Protein AF-A0A6B3FFF2-F1 (afdb_monomer_lite)

Radius of gyration: 17.2 Å; chains: 1; bounding box: 38×31×45 Å

Foldseek 3Di:
DDDDDPPPVVVVVVVVQVVVCVVVQKDWDWDDDPPDQATWIWIQHNVVRDIDIDDDHDQDPDDDNVVVVVVVVVVCPVPDQQDKDWDADPPRDIHDIDGD

Sequence (100 aa):
VQRARRGTDAVARRTEMADALCQEGRLTAELRIDGTAGALGVAVDLRTAKIRTSFDVTAPEQGYPLAWAKRLVRDLAEAPADLHIETLTEGGDTGPRGTL

Secondary structure (DSSP, 8-state):
-----TTHHHHHHHHHHHHHHHHHSEEEEEEE-TTSSSEEEEEEETTTTEEEEE---PPPSSS-HHHHHHHHHHHTTT--TT-EEEEE-TTS-EEEEEE-

pLDDT: mean 86.64, std 12.39, range [37.69, 97.69]

Structure (mmCIF, N/CA/C/O backbone):
data_AF-A0A6B3FFF2-F1
#
_entry.id   AF-A0A6B3FFF2-F1
#
loop_
_atom_site.group_PDB
_atom_site.id
_atom_site.type_symbol
_atom_site.label_atom_id
_atom_site.label_alt_id
_atom_site.label_comp_id
_atom_site.label_asym_id
_atom_site.label_entity_id
_atom_site.label_seq_id
_atom_site.pdbx_PDB_ins_code
_atom_site.Cartn_x
_atom_site.Cartn_y
_atom_site.Cartn_z
_atom_site.occupancy
_atom_site.B_iso_or_equiv
_atom_site.auth_seq_id
_atom_site.auth_comp_id
_atom_site.auth_asym_id
_atom_site.auth_atom_id
_atom_site.pdbx_PDB_model_num
ATOM 1 N N . VAL A 1 1 ? 17.855 13.111 15.736 1.00 43.78 1 VAL A N 1
ATOM 2 C CA . VAL A 1 1 ? 17.267 11.747 15.719 1.00 43.78 1 VAL A CA 1
ATOM 3 C C . VAL A 1 1 ? 17.063 11.286 17.157 1.00 43.78 1 VAL A C 1
ATOM 5 O O . VAL A 1 1 ? 18.018 10.856 17.794 1.00 43.78 1 VAL A O 1
ATOM 8 N N . GLN A 1 2 ? 15.861 11.457 17.713 1.00 37.69 2 GLN A N 1
ATOM 9 C CA . GLN A 1 2 ? 15.544 10.983 19.066 1.00 37.69 2 GLN A CA 1
ATOM 10 C C . GLN A 1 2 ? 15.395 9.457 19.044 1.00 37.69 2 GLN A C 1
ATOM 12 O O . GLN A 1 2 ? 14.488 8.921 18.415 1.00 37.69 2 GLN A O 1
ATOM 17 N N . ARG A 1 3 ? 16.308 8.748 19.717 1.00 49.12 3 ARG A N 1
ATOM 18 C CA . ARG A 1 3 ? 16.165 7.314 19.994 1.00 49.12 3 ARG A CA 1
ATOM 19 C C . ARG A 1 3 ? 15.336 7.150 21.266 1.00 49.12 3 ARG A C 1
ATOM 21 O O . ARG A 1 3 ? 15.883 7.147 22.364 1.00 49.12 3 ARG A O 1
ATOM 28 N N . ALA A 1 4 ? 14.023 7.039 21.116 1.00 51.88 4 ALA A N 1
ATOM 29 C CA . ALA A 1 4 ? 13.154 6.614 22.203 1.00 51.88 4 ALA A CA 1
ATOM 30 C C . ALA A 1 4 ? 13.307 5.101 22.467 1.00 51.88 4 ALA A C 1
ATOM 32 O O . ALA A 1 4 ? 13.688 4.318 21.592 1.00 51.88 4 ALA A O 1
ATOM 33 N N . ARG A 1 5 ? 13.054 4.696 23.717 1.00 48.69 5 ARG A N 1
ATOM 34 C CA . ARG A 1 5 ? 13.210 3.326 24.228 1.00 48.69 5 ARG A CA 1
ATOM 35 C C . ARG A 1 5 ? 12.291 2.369 23.453 1.00 48.69 5 ARG A C 1
ATOM 37 O O . ARG A 1 5 ? 11.069 2.469 23.535 1.00 48.69 5 ARG A O 1
ATOM 44 N N . ARG A 1 6 ? 12.893 1.434 22.709 1.00 52.06 6 ARG A N 1
ATOM 45 C CA . ARG A 1 6 ? 12.206 0.402 21.914 1.00 52.06 6 ARG A CA 1
ATOM 46 C C . ARG A 1 6 ? 11.283 -0.416 22.836 1.00 52.06 6 ARG A C 1
ATOM 48 O O . ARG A 1 6 ? 11.776 -1.143 23.691 1.00 52.06 6 ARG A O 1
ATOM 55 N N . GLY A 1 7 ? 9.964 -0.252 22.695 1.00 55.12 7 GLY A N 1
ATOM 56 C CA . GLY A 1 7 ? 8.948 -1.002 23.451 1.00 55.12 7 GLY A CA 1
ATOM 57 C C . GLY A 1 7 ? 7.784 -0.147 23.963 1.00 55.12 7 GLY A C 1
ATOM 58 O O . GLY A 1 7 ? 6.658 -0.321 23.509 1.00 55.12 7 GLY A O 1
ATOM 59 N N . THR A 1 8 ? 8.039 0.803 24.865 1.00 59.44 8 THR A N 1
ATOM 60 C CA . THR A 1 8 ? 7.000 1.683 25.443 1.00 59.44 8 THR A CA 1
ATOM 61 C C . THR A 1 8 ? 6.447 2.681 24.427 1.00 59.44 8 THR A C 1
ATOM 63 O O . THR A 1 8 ? 5.244 2.918 24.377 1.00 59.44 8 THR A O 1
ATOM 66 N N . ASP A 1 9 ? 7.315 3.195 23.560 1.00 76.69 9 ASP A N 1
ATOM 67 C CA . ASP A 1 9 ? 6.961 4.152 22.507 1.00 76.69 9 ASP A CA 1
ATOM 68 C C . ASP A 1 9 ? 6.067 3.521 21.410 1.00 76.69 9 ASP A C 1
ATOM 70 O O . ASP A 1 9 ? 5.206 4.166 20.821 1.00 76.69 9 ASP A O 1
ATOM 74 N N . ALA A 1 10 ? 6.189 2.211 21.166 1.00 81.50 10 ALA A N 1
ATOM 75 C CA . ALA A 1 10 ? 5.385 1.535 20.145 1.00 81.50 10 ALA A CA 1
ATOM 76 C C . ALA A 1 10 ? 3.923 1.319 20.571 1.00 81.50 10 ALA A C 1
ATOM 78 O O . ALA A 1 10 ? 3.026 1.330 19.731 1.00 81.50 10 ALA A O 1
ATOM 79 N N . VAL A 1 11 ? 3.666 1.085 21.863 1.00 87.38 11 VAL A N 1
ATOM 80 C CA . VAL A 1 11 ? 2.293 0.956 22.376 1.00 87.38 11 VAL A CA 1
ATOM 81 C C . VAL A 1 11 ? 1.617 2.321 22.393 1.00 87.38 11 VAL A C 1
ATOM 83 O O . VAL A 1 11 ? 0.544 2.438 21.817 1.00 87.38 11 VAL A O 1
ATOM 86 N N . ALA A 1 12 ? 2.273 3.340 22.960 1.00 88.50 12 ALA A N 1
ATOM 87 C CA . ALA A 1 12 ? 1.735 4.699 23.025 1.00 88.50 12 ALA A CA 1
ATOM 88 C C . ALA A 1 12 ? 1.369 5.233 21.633 1.00 88.50 12 ALA A C 1
ATOM 90 O O . ALA A 1 12 ? 0.221 5.597 21.404 1.00 88.50 12 ALA A O 1
ATOM 91 N N . ARG A 1 13 ? 2.289 5.127 20.665 1.00 86.88 13 ARG A N 1
ATOM 92 C CA . ARG A 1 13 ? 2.035 5.535 19.276 1.00 86.88 13 ARG A CA 1
ATOM 93 C C . ARG A 1 13 ? 0.861 4.794 18.642 1.00 86.88 13 ARG A C 1
ATOM 95 O O . ARG A 1 13 ? 0.070 5.400 17.936 1.00 86.88 13 ARG A O 1
ATOM 102 N N . ARG A 1 14 ? 0.733 3.482 18.874 1.00 89.12 14 ARG A N 1
ATOM 103 C CA . ARG A 1 14 ? -0.405 2.712 18.344 1.00 89.12 14 ARG A CA 1
ATOM 104 C C . ARG A 1 14 ? -1.726 3.151 18.967 1.00 89.12 14 ARG A C 1
ATOM 106 O O . ARG A 1 14 ? -2.706 3.233 18.239 1.00 89.12 14 ARG A O 1
ATOM 113 N N . THR A 1 15 ? -1.749 3.427 20.271 1.00 92.94 15 THR A N 1
ATOM 114 C CA . THR A 1 15 ? -2.936 3.963 20.949 1.00 92.94 15 THR A CA 1
ATOM 115 C C . THR A 1 15 ? -3.311 5.327 20.375 1.00 92.94 15 THR A C 1
ATOM 117 O O . THR A 1 15 ? -4.443 5.500 19.946 1.00 92.94 15 THR A O 1
ATOM 120 N N . GLU A 1 16 ? -2.349 6.243 20.244 1.00 92.25 16 GLU A N 1
ATOM 121 C CA . GLU A 1 16 ? -2.568 7.571 19.650 1.00 92.25 16 GLU A CA 1
ATOM 122 C C . GLU A 1 16 ? -3.091 7.484 18.206 1.00 92.25 16 GLU A C 1
ATOM 124 O O . GLU A 1 16 ? -4.029 8.186 17.840 1.00 92.25 16 GLU A O 1
ATOM 129 N N . MET A 1 17 ? -2.535 6.585 17.386 1.00 92.69 17 MET A N 1
ATOM 130 C CA . MET A 1 17 ? -3.007 6.363 16.013 1.00 92.69 17 MET A CA 1
ATOM 131 C C . MET A 1 17 ? -4.417 5.762 15.966 1.00 92.69 17 MET A C 1
ATOM 133 O O . MET A 1 17 ? -5.185 6.090 15.064 1.00 92.69 17 MET A O 1
ATOM 137 N N . ALA A 1 18 ? -4.761 4.878 16.908 1.00 94.56 18 ALA A N 1
ATOM 138 C CA . ALA A 1 18 ? -6.106 4.321 17.012 1.00 94.56 18 ALA A CA 1
ATOM 139 C C . ALA A 1 18 ? -7.119 5.396 17.426 1.00 94.56 18 ALA A C 1
ATOM 141 O O . ALA A 1 18 ? -8.192 5.478 16.831 1.00 94.56 18 ALA A O 1
ATOM 142 N N . ASP A 1 19 ? -6.759 6.251 18.38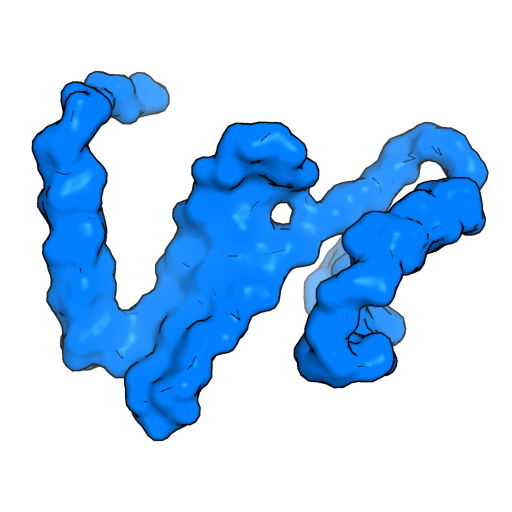5 1.00 95.38 19 ASP A N 1
ATOM 143 C CA . ASP A 1 19 ? -7.588 7.379 18.807 1.00 95.38 19 ASP A CA 1
ATOM 144 C C . ASP A 1 19 ? -7.807 8.362 17.648 1.00 95.38 19 ASP A C 1
ATOM 146 O O . ASP A 1 19 ? -8.950 8.727 17.370 1.00 95.38 19 ASP A O 1
ATOM 150 N N . ALA A 1 20 ? -6.746 8.717 16.914 1.00 93.44 20 ALA A N 1
ATOM 151 C CA . ALA A 1 20 ? -6.837 9.566 15.726 1.00 93.44 20 ALA A CA 1
ATOM 152 C C . ALA A 1 20 ? -7.731 8.942 14.641 1.00 93.44 20 ALA A C 1
ATOM 154 O O . ALA A 1 20 ? -8.635 9.601 14.133 1.00 93.44 20 ALA A O 1
ATOM 155 N N . LEU A 1 21 ? -7.561 7.648 14.344 1.00 96.19 21 LEU A N 1
ATOM 156 C CA . LEU A 1 21 ? -8.399 6.937 13.375 1.00 96.19 21 LEU A CA 1
ATOM 157 C C . LEU A 1 21 ? -9.882 6.938 13.780 1.00 96.19 21 LEU A C 1
ATOM 159 O O . LEU A 1 21 ? -10.749 7.132 12.928 1.00 96.19 21 LEU A O 1
ATOM 163 N N . CYS A 1 22 ? -10.185 6.727 15.063 1.00 96.44 22 CYS A N 1
ATOM 164 C CA . CYS A 1 22 ? -11.554 6.766 15.577 1.00 96.44 22 CYS A CA 1
ATOM 165 C C . CYS A 1 22 ? -12.168 8.171 15.492 1.00 96.44 22 CYS A C 1
ATOM 167 O O . CYS A 1 22 ? -13.356 8.293 15.200 1.00 96.44 22 CYS A O 1
ATOM 169 N N . GLN A 1 23 ? -11.377 9.218 15.738 1.00 96.69 23 GLN A N 1
ATOM 170 C CA . GLN A 1 23 ? -11.840 10.609 15.709 1.00 96.69 23 GLN A CA 1
ATOM 171 C C . GLN A 1 23 ? -12.013 11.140 14.281 1.00 96.69 23 GLN A C 1
ATOM 173 O O . GLN A 1 23 ? -13.029 11.758 13.969 1.00 96.69 23 GLN A O 1
ATOM 178 N N . GLU A 1 24 ? -11.041 10.892 13.404 1.00 96.88 24 GLU A N 1
ATOM 179 C CA . GLU A 1 24 ? -11.011 11.426 12.038 1.00 96.88 24 GLU A CA 1
ATOM 180 C C . GLU A 1 24 ? -11.744 10.522 11.034 1.00 96.88 24 GLU A C 1
ATOM 182 O O . GLU A 1 24 ? -12.094 10.945 9.929 1.00 96.88 24 GLU A O 1
ATOM 187 N N . GLY A 1 25 ? -11.958 9.250 11.384 1.00 97.00 25 GLY A N 1
ATOM 188 C CA . GLY A 1 25 ? -12.491 8.223 10.485 1.00 97.00 25 GLY A CA 1
ATOM 189 C C . GLY A 1 25 ? -11.514 7.801 9.382 1.00 97.00 25 GLY A C 1
ATOM 190 O O . GLY A 1 25 ? -11.851 6.945 8.556 1.00 97.00 25 GLY A O 1
ATOM 191 N N . ARG A 1 26 ? -10.315 8.395 9.355 1.00 96.94 26 ARG A N 1
ATOM 192 C CA . ARG A 1 26 ? -9.227 8.124 8.418 1.00 96.94 26 ARG A CA 1
ATOM 193 C C . ARG A 1 26 ? -7.883 8.172 9.126 1.00 96.94 26 ARG A C 1
ATOM 195 O O . ARG A 1 26 ? -7.746 8.803 10.163 1.00 96.94 26 ARG A O 1
ATOM 202 N N . LEU A 1 27 ? -6.897 7.508 8.540 1.00 96.44 27 LEU A N 1
ATOM 203 C CA . LEU A 1 27 ? -5.518 7.537 9.010 1.00 96.44 27 LEU A CA 1
ATOM 204 C C . LEU A 1 27 ? -4.583 7.329 7.824 1.00 96.44 27 LEU A C 1
ATOM 206 O O . LEU A 1 27 ? -4.789 6.397 7.046 1.00 96.44 27 LEU A O 1
ATOM 210 N N . THR A 1 28 ? -3.538 8.148 7.732 1.00 95.56 28 THR A N 1
ATOM 211 C CA . THR A 1 28 ? -2.411 7.935 6.816 1.00 95.56 28 THR A CA 1
ATOM 212 C C . THR A 1 28 ? -1.143 7.764 7.637 1.00 95.56 28 THR A C 1
ATOM 214 O O . THR A 1 28 ? -0.874 8.554 8.541 1.00 95.56 28 THR A O 1
ATOM 217 N N . ALA A 1 29 ? -0.365 6.729 7.340 1.00 92.81 29 ALA A N 1
ATOM 218 C CA . ALA A 1 29 ? 0.872 6.428 8.043 1.00 92.81 29 ALA A CA 1
ATOM 219 C C . ALA A 1 29 ? 1.901 5.779 7.117 1.00 92.81 29 ALA A C 1
ATOM 221 O O . ALA A 1 29 ? 1.555 5.211 6.083 1.00 92.81 29 ALA A O 1
ATOM 222 N N . GLU A 1 30 ? 3.162 5.809 7.538 1.00 92.56 30 GLU A N 1
ATOM 223 C CA . GLU A 1 30 ? 4.257 5.103 6.878 1.00 92.56 30 GLU A CA 1
ATOM 224 C C . GLU A 1 30 ? 4.869 4.060 7.816 1.00 92.56 30 GLU A C 1
ATOM 226 O O . GLU A 1 30 ? 5.145 4.335 8.989 1.00 92.56 30 GLU A O 1
ATOM 231 N N . LEU A 1 31 ? 5.125 2.862 7.290 1.00 90.12 31 LEU A N 1
ATOM 232 C CA . LEU A 1 31 ? 5.801 1.781 7.998 1.00 90.12 31 LEU A CA 1
ATOM 233 C C . LEU A 1 31 ? 7.110 1.422 7.294 1.00 90.12 31 LEU A C 1
ATOM 235 O O . LEU A 1 31 ? 7.125 0.966 6.155 1.00 90.12 31 LEU A O 1
ATOM 239 N N . ARG A 1 32 ? 8.230 1.564 8.004 1.00 89.44 32 ARG A N 1
ATOM 240 C CA . ARG A 1 32 ? 9.527 1.076 7.523 1.00 89.44 32 ARG A CA 1
ATOM 241 C C . ARG A 1 32 ? 9.656 -0.411 7.837 1.00 89.44 32 ARG A C 1
ATOM 243 O O . ARG A 1 32 ? 9.652 -0.784 9.009 1.00 89.44 32 ARG A O 1
ATOM 250 N N . ILE A 1 33 ? 9.783 -1.232 6.798 1.00 88.31 33 ILE A N 1
ATOM 251 C CA . ILE A 1 33 ? 9.964 -2.682 6.912 1.00 88.31 33 ILE A CA 1
ATOM 252 C C . ILE A 1 33 ? 11.395 -3.020 6.495 1.00 88.31 33 ILE A C 1
ATOM 254 O O . ILE A 1 33 ? 11.832 -2.678 5.393 1.00 88.31 33 ILE A O 1
ATOM 258 N N . ASP A 1 34 ? 12.132 -3.688 7.378 1.00 90.31 34 ASP A N 1
ATOM 259 C CA . ASP A 1 34 ? 13.499 -4.113 7.086 1.00 90.31 34 ASP A CA 1
ATOM 260 C C . ASP A 1 34 ? 13.520 -5.044 5.862 1.00 90.31 34 ASP A C 1
ATOM 262 O O . ASP A 1 34 ? 12.725 -5.975 5.756 1.00 90.31 34 ASP A O 1
ATOM 266 N N . GLY A 1 35 ? 14.431 -4.777 4.924 1.00 86.06 35 GLY A N 1
ATOM 267 C CA . GLY A 1 35 ? 14.561 -5.551 3.684 1.00 86.06 35 GLY A CA 1
ATOM 268 C C . GLY A 1 35 ? 13.616 -5.142 2.549 1.00 86.06 35 GLY A C 1
ATOM 269 O O . GLY A 1 35 ? 13.646 -5.775 1.497 1.00 86.06 35 GLY A O 1
ATOM 270 N N . THR A 1 36 ? 12.815 -4.086 2.716 1.00 85.19 36 THR A N 1
ATOM 271 C CA . THR A 1 36 ? 11.975 -3.532 1.637 1.00 85.19 36 THR A CA 1
ATOM 272 C C . THR A 1 36 ? 12.615 -2.312 0.972 1.00 85.19 36 THR A C 1
ATOM 274 O O . THR A 1 36 ? 13.484 -1.656 1.548 1.00 85.19 36 THR A O 1
ATOM 277 N N . ALA A 1 37 ? 12.202 -2.018 -0.265 1.00 78.56 37 ALA A N 1
ATOM 278 C CA . ALA A 1 37 ? 12.781 -0.951 -1.087 1.00 78.56 37 ALA A CA 1
ATOM 279 C C . ALA A 1 37 ? 12.407 0.475 -0.632 1.00 78.56 37 ALA A C 1
ATOM 281 O O . ALA A 1 37 ? 13.027 1.435 -1.081 1.00 78.56 37 ALA A O 1
ATOM 282 N N . GLY A 1 38 ? 11.428 0.623 0.262 1.00 84.81 38 GLY A N 1
ATOM 283 C CA . GLY A 1 38 ? 10.905 1.917 0.690 1.00 84.81 38 GLY A CA 1
ATOM 284 C C . GLY A 1 38 ? 10.010 1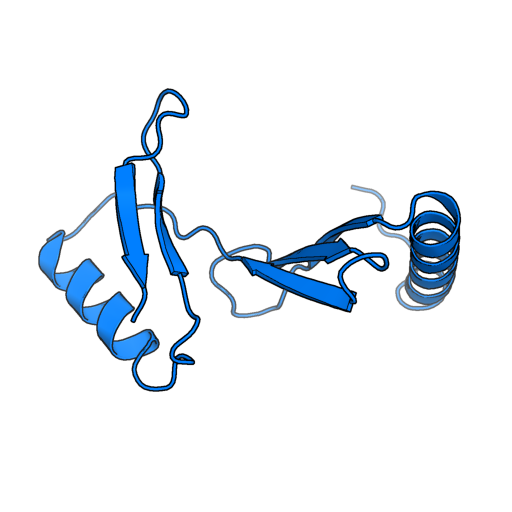.801 1.920 1.00 84.81 38 GLY A C 1
ATOM 285 O O . GLY A 1 38 ? 9.847 0.722 2.489 1.00 84.81 38 GLY A O 1
ATOM 286 N N . ALA A 1 39 ? 9.443 2.923 2.357 1.00 91.12 39 ALA A N 1
ATOM 287 C CA . ALA A 1 39 ? 8.408 2.895 3.383 1.00 91.12 39 ALA A CA 1
ATOM 288 C C . ALA A 1 39 ? 7.085 2.411 2.773 1.00 91.12 39 ALA A C 1
ATOM 290 O O . ALA A 1 39 ? 6.728 2.801 1.664 1.00 91.12 39 ALA A O 1
ATOM 291 N N . LEU A 1 40 ? 6.362 1.570 3.509 1.00 93.38 40 LEU A N 1
ATOM 292 C CA . LEU A 1 40 ? 5.007 1.175 3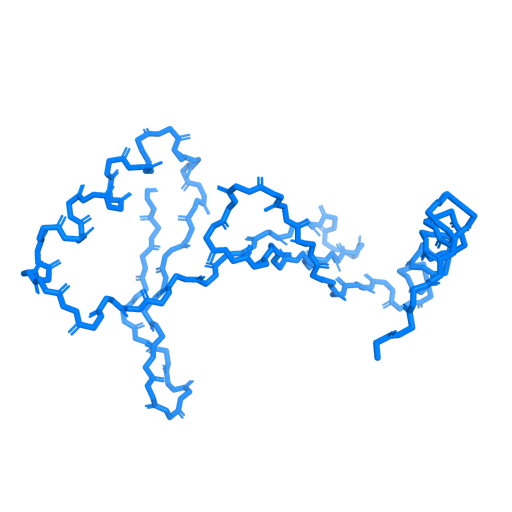.161 1.00 93.38 40 LEU A CA 1
ATOM 293 C C . LEU A 1 40 ? 4.048 2.290 3.571 1.00 93.38 40 LEU A C 1
ATOM 295 O O . LEU A 1 40 ? 3.866 2.528 4.767 1.00 93.38 40 LEU A O 1
ATOM 299 N N . GLY A 1 41 ? 3.412 2.932 2.599 1.00 95.12 41 GLY A N 1
ATOM 300 C CA . GLY A 1 41 ? 2.277 3.809 2.844 1.00 95.12 41 GLY A CA 1
ATOM 301 C C . GLY A 1 41 ? 1.053 2.987 3.242 1.00 95.12 41 GLY A C 1
ATOM 302 O O . GLY A 1 41 ? 0.749 1.968 2.621 1.00 95.12 41 GLY A O 1
ATOM 303 N N . VAL A 1 42 ? 0.347 3.421 4.283 1.00 95.56 42 VAL A N 1
ATOM 304 C CA . VAL A 1 42 ? -0.907 2.821 4.746 1.00 95.56 42 VAL A CA 1
ATOM 305 C C . VAL A 1 42 ? -1.949 3.921 4.872 1.00 95.56 42 VAL A C 1
ATOM 307 O O . VAL A 1 42 ? -1.775 4.853 5.655 1.00 95.56 42 VAL A O 1
ATOM 310 N N . ALA A 1 43 ? -3.043 3.790 4.128 1.00 96.69 43 ALA A N 1
ATOM 311 C CA . ALA A 1 43 ? -4.208 4.658 4.224 1.00 96.69 43 ALA A CA 1
ATOM 312 C C . ALA A 1 43 ? -5.431 3.839 4.652 1.00 96.69 43 ALA A C 1
ATOM 314 O O . ALA A 1 43 ? -5.787 2.852 4.007 1.00 96.69 43 ALA A O 1
ATOM 315 N N . VAL A 1 44 ? -6.080 4.251 5.736 1.00 97.69 44 VAL A N 1
ATOM 316 C CA . VAL A 1 44 ? -7.270 3.601 6.299 1.00 97.69 44 VAL A CA 1
ATOM 317 C C . VAL A 1 44 ? -8.447 4.564 6.217 1.00 97.69 44 VAL A C 1
ATOM 319 O O . VAL A 1 44 ? -8.302 5.745 6.523 1.00 97.69 44 VAL A O 1
ATOM 322 N N . ASP A 1 45 ? -9.616 4.060 5.827 1.00 97.00 45 ASP A N 1
ATOM 323 C CA . ASP A 1 45 ? -10.878 4.803 5.827 1.00 97.00 45 ASP A CA 1
ATOM 324 C C . ASP A 1 45 ? -11.986 3.911 6.416 1.00 97.00 45 ASP A C 1
ATOM 326 O O . ASP A 1 45 ? -12.396 2.913 5.812 1.00 97.00 45 ASP A O 1
ATOM 330 N N . LEU A 1 46 ? -12.470 4.274 7.611 1.00 96.56 46 LEU A N 1
ATOM 331 C CA . LEU A 1 46 ? -13.491 3.513 8.342 1.00 96.56 46 LEU A CA 1
ATOM 332 C C . LEU A 1 46 ? -14.860 3.573 7.662 1.00 96.56 46 LEU A C 1
ATOM 334 O O . LEU A 1 46 ? -15.613 2.604 7.715 1.00 96.56 46 LEU A O 1
ATOM 338 N N . ARG A 1 47 ? -15.179 4.684 6.987 1.00 95.44 47 ARG A N 1
ATOM 339 C CA . ARG A 1 47 ? -16.461 4.869 6.290 1.00 95.44 47 ARG A CA 1
ATOM 340 C C . ARG A 1 47 ? -16.612 3.885 5.133 1.00 95.44 47 ARG A C 1
ATOM 342 O O . ARG A 1 47 ? -17.713 3.426 4.854 1.00 95.44 47 ARG A O 1
ATOM 349 N N . THR A 1 48 ? -15.513 3.583 4.452 1.00 96.50 48 THR A N 1
ATOM 350 C CA . THR A 1 48 ? -15.474 2.607 3.352 1.00 96.50 48 THR A CA 1
ATOM 351 C C . THR A 1 48 ? -15.060 1.208 3.804 1.00 96.50 48 THR A C 1
ATOM 353 O O . THR A 1 48 ? -15.135 0.274 3.005 1.00 96.50 48 THR A O 1
ATOM 356 N N . ALA A 1 49 ? -14.629 1.056 5.062 1.00 95.69 49 ALA A N 1
ATOM 357 C CA . ALA A 1 49 ? -13.996 -0.150 5.588 1.00 95.69 49 ALA A CA 1
ATOM 358 C C . ALA A 1 49 ? -12.849 -0.647 4.683 1.00 95.69 49 ALA A C 1
ATOM 360 O O . ALA A 1 49 ? -12.706 -1.846 4.430 1.00 95.69 49 ALA A O 1
ATOM 361 N N . LYS A 1 50 ? -12.049 0.288 4.148 1.00 95.19 50 LYS A N 1
ATOM 362 C CA . LYS A 1 50 ? -10.921 -0.016 3.260 1.00 95.19 50 LYS A CA 1
ATOM 363 C C . LYS A 1 50 ? -9.596 0.362 3.897 1.00 95.19 50 LYS A C 1
ATOM 365 O O . LYS A 1 50 ? -9.461 1.391 4.557 1.00 95.19 50 LYS A O 1
ATOM 370 N N . ILE A 1 51 ? -8.611 -0.481 3.618 1.00 95.25 51 ILE A N 1
ATOM 371 C CA . ILE A 1 51 ? -7.200 -0.230 3.869 1.00 95.25 51 ILE A CA 1
ATOM 372 C C . ILE A 1 51 ? -6.515 -0.293 2.508 1.00 95.25 51 ILE A C 1
ATOM 374 O O . ILE A 1 51 ? -6.727 -1.242 1.753 1.00 95.25 51 ILE A O 1
ATOM 378 N N . ARG A 1 52 ? -5.724 0.726 2.188 1.00 95.19 52 ARG A N 1
ATOM 379 C CA . ARG A 1 52 ? -4.862 0.765 1.011 1.00 95.19 52 ARG A CA 1
ATOM 380 C C . ARG A 1 52 ? -3.416 0.765 1.472 1.00 95.19 52 ARG A C 1
ATOM 382 O O . ARG A 1 52 ? -3.047 1.539 2.352 1.00 95.19 52 ARG A O 1
ATOM 389 N N . THR A 1 53 ? -2.620 -0.081 0.841 1.00 94.56 53 THR A N 1
ATOM 390 C CA . THR A 1 53 ? -1.170 -0.114 0.984 1.00 94.56 53 THR A CA 1
ATOM 391 C C . THR A 1 53 ? -0.521 0.361 -0.309 1.00 94.56 53 THR A C 1
ATOM 393 O O . THR A 1 53 ? -1.042 0.111 -1.397 1.00 94.56 53 THR A O 1
ATOM 396 N N . SER A 1 54 ? 0.598 1.070 -0.202 1.00 93.81 54 SER A N 1
ATOM 397 C CA . SER A 1 54 ? 1.366 1.539 -1.355 1.00 93.81 54 SER A CA 1
ATOM 398 C C . SER A 1 54 ? 2.865 1.519 -1.072 1.00 93.81 54 SER A C 1
ATOM 400 O O . SER A 1 54 ? 3.299 1.652 0.072 1.00 93.81 54 SER A O 1
ATOM 402 N N . PHE A 1 55 ? 3.650 1.349 -2.131 1.00 91.44 55 PHE A N 1
ATOM 403 C CA . PHE A 1 55 ? 5.099 1.498 -2.116 1.00 91.44 55 PHE A CA 1
ATOM 404 C C . PHE A 1 55 ? 5.519 2.316 -3.326 1.00 91.44 55 PHE A C 1
ATOM 406 O O . PHE A 1 55 ? 5.102 2.011 -4.443 1.00 91.44 55 PHE A O 1
ATOM 413 N N . ASP A 1 56 ? 6.419 3.263 -3.095 1.00 89.88 56 ASP A N 1
ATOM 414 C CA . ASP A 1 56 ? 7.076 3.991 -4.168 1.00 89.88 56 ASP A CA 1
ATOM 415 C C . ASP A 1 56 ? 8.421 3.330 -4.461 1.00 89.88 56 ASP A C 1
ATOM 417 O O . ASP A 1 56 ? 9.216 3.051 -3.556 1.00 89.88 56 ASP A O 1
ATOM 421 N N . VAL A 1 57 ? 8.675 3.061 -5.740 1.00 87.19 57 VAL A N 1
ATOM 422 C CA . VAL A 1 57 ? 9.935 2.482 -6.211 1.00 87.19 57 VAL A CA 1
ATOM 423 C C . VAL A 1 57 ? 10.648 3.522 -7.054 1.00 87.19 57 VAL A C 1
ATOM 425 O O . VAL A 1 57 ? 10.171 3.904 -8.122 1.00 87.19 57 VAL A O 1
ATOM 428 N N . THR A 1 58 ? 11.807 3.974 -6.582 1.00 86.50 58 THR A N 1
ATOM 429 C CA . THR A 1 58 ? 12.617 4.948 -7.313 1.00 86.50 58 THR A CA 1
ATOM 430 C C . THR A 1 58 ? 13.096 4.360 -8.634 1.00 86.50 58 THR A C 1
ATOM 432 O O . THR A 1 58 ? 13.569 3.220 -8.691 1.00 86.50 58 THR A O 1
ATOM 435 N N . ALA A 1 59 ? 13.010 5.160 -9.697 1.00 84.50 59 ALA A N 1
ATOM 436 C CA . ALA A 1 59 ? 13.603 4.799 -10.971 1.00 84.50 59 ALA A CA 1
ATOM 437 C C . ALA A 1 59 ? 15.123 4.590 -10.807 1.00 84.50 59 ALA A C 1
ATOM 439 O O . ALA A 1 59 ? 15.790 5.360 -10.114 1.00 84.50 59 ALA A O 1
ATOM 440 N N . PRO A 1 60 ? 15.691 3.549 -11.426 1.00 85.31 60 PRO A N 1
ATOM 441 C CA . PRO A 1 60 ? 17.115 3.273 -11.326 1.00 85.31 60 PRO A CA 1
ATOM 442 C C . PRO A 1 60 ? 17.932 4.351 -12.048 1.00 85.31 60 PRO A C 1
ATOM 444 O O . PRO A 1 60 ? 17.669 4.663 -13.207 1.00 85.31 60 PRO A O 1
ATOM 447 N N . GLU A 1 61 ? 18.981 4.860 -11.402 1.00 86.81 61 GLU A N 1
ATOM 448 C CA . GLU A 1 61 ? 19.910 5.823 -12.021 1.00 86.81 61 GLU A CA 1
ATOM 449 C C . GLU A 1 61 ? 20.799 5.179 -13.102 1.00 86.81 61 GLU A C 1
ATOM 451 O O . GLU A 1 61 ? 21.374 5.867 -13.943 1.00 86.81 61 GLU A O 1
ATOM 456 N N . GLN A 1 62 ? 20.945 3.848 -13.069 1.00 88.12 62 GLN A N 1
ATOM 457 C CA . GLN A 1 62 ? 21.849 3.090 -13.933 1.00 88.12 62 GLN A CA 1
ATOM 458 C C . GLN A 1 62 ? 21.224 1.778 -14.426 1.00 88.12 62 GLN A C 1
ATOM 460 O O . GLN A 1 62 ? 20.386 1.155 -13.766 1.00 88.12 62 GLN A O 1
ATOM 465 N N . GLY A 1 63 ? 21.721 1.306 -15.571 1.00 87.94 63 GLY A N 1
ATOM 466 C CA . GLY A 1 63 ? 21.287 0.066 -16.213 1.00 87.94 63 GLY A CA 1
ATOM 467 C C . GLY A 1 63 ? 20.215 0.279 -17.282 1.00 87.94 63 GLY A C 1
ATOM 468 O O . GLY A 1 63 ? 19.728 1.383 -17.505 1.00 87.94 63 GLY A O 1
ATOM 469 N N . TYR A 1 64 ? 19.871 -0.797 -17.991 1.00 91.69 64 TYR A N 1
ATOM 470 C CA . TYR A 1 64 ? 18.899 -0.729 -19.080 1.00 91.69 64 TYR A CA 1
ATOM 471 C C . TYR A 1 64 ? 17.460 -0.712 -18.525 1.00 91.69 64 TYR A C 1
ATOM 473 O O . TYR A 1 64 ? 17.093 -1.662 -17.824 1.00 91.69 64 TYR A O 1
ATOM 481 N N . PRO A 1 65 ? 16.615 0.289 -18.850 1.00 88.50 65 PRO A N 1
ATOM 482 C CA . PRO A 1 65 ? 15.277 0.435 -18.261 1.00 88.50 65 PRO A CA 1
ATOM 483 C C . PRO A 1 65 ? 14.394 -0.815 -18.368 1.00 88.50 65 PRO A C 1
ATOM 485 O O . PRO A 1 65 ? 13.745 -1.216 -17.402 1.00 88.50 65 PRO A O 1
ATOM 488 N N . LEU A 1 66 ? 14.426 -1.508 -19.512 1.00 90.38 66 LEU A N 1
ATOM 489 C CA . LEU A 1 66 ? 13.633 -2.725 -19.715 1.00 90.38 66 LEU A CA 1
ATOM 490 C C . LEU A 1 66 ? 14.044 -3.865 -18.772 1.00 90.38 66 LEU A C 1
ATOM 492 O O . LEU A 1 66 ? 13.206 -4.681 -18.396 1.00 90.38 66 LEU A O 1
ATOM 496 N N . ALA A 1 67 ? 15.324 -3.955 -18.398 1.00 92.12 67 ALA A N 1
ATOM 497 C CA . ALA A 1 67 ? 15.789 -4.993 -17.480 1.00 92.12 67 ALA A CA 1
ATOM 498 C C . ALA A 1 67 ? 15.194 -4.793 -16.077 1.00 92.12 67 ALA A C 1
ATOM 500 O O . ALA A 1 67 ? 14.779 -5.762 -15.439 1.00 92.12 67 ALA A O 1
ATOM 501 N N . TRP A 1 68 ? 15.083 -3.538 -15.638 1.00 90.31 68 TRP A N 1
ATOM 502 C CA . TRP A 1 68 ? 14.430 -3.175 -14.383 1.00 90.31 68 TRP A CA 1
ATOM 503 C C . TRP A 1 68 ? 12.924 -3.417 -14.413 1.00 90.31 68 TRP A C 1
ATOM 505 O O . TRP A 1 68 ? 12.405 -4.052 -13.498 1.00 90.31 68 TRP A O 1
ATOM 515 N N . ALA A 1 69 ? 12.244 -3.026 -15.494 1.00 88.81 69 ALA A N 1
ATOM 516 C CA . ALA A 1 69 ? 10.822 -3.321 -15.666 1.00 88.81 69 ALA A CA 1
ATOM 517 C C . ALA A 1 69 ? 10.544 -4.835 -15.603 1.00 88.81 69 ALA A C 1
ATOM 519 O O . ALA A 1 69 ? 9.661 -5.278 -14.875 1.00 88.81 69 ALA A O 1
ATOM 520 N N . LYS A 1 70 ? 11.358 -5.657 -16.285 1.00 92.31 70 LYS A N 1
ATOM 521 C CA . LYS A 1 70 ? 11.249 -7.127 -16.231 1.00 92.31 70 LYS A CA 1
ATOM 522 C C . LYS A 1 70 ? 11.460 -7.694 -14.829 1.00 92.31 70 LYS A C 1
ATOM 524 O O . LYS A 1 70 ? 10.851 -8.705 -14.485 1.00 92.31 70 LYS A O 1
ATOM 529 N N . ARG A 1 71 ? 12.349 -7.092 -14.036 1.00 90.25 71 ARG A N 1
ATOM 530 C CA . ARG A 1 71 ? 12.556 -7.490 -12.641 1.00 90.25 71 ARG A CA 1
ATOM 531 C C . ARG A 1 71 ? 11.326 -7.163 -11.797 1.00 90.25 71 ARG A C 1
ATOM 533 O O . ARG A 1 71 ? 10.845 -8.065 -11.129 1.00 90.25 71 ARG A O 1
ATOM 540 N N . LEU A 1 72 ? 10.800 -5.941 -11.896 1.00 88.75 72 LEU A N 1
ATOM 541 C CA . LEU A 1 72 ? 9.600 -5.530 -11.164 1.00 88.75 72 LEU A CA 1
ATOM 542 C C . LEU A 1 72 ? 8.414 -6.449 -11.483 1.00 88.75 72 LEU A C 1
ATOM 544 O O . LEU A 1 72 ? 7.793 -6.976 -10.574 1.00 88.75 72 LEU A O 1
ATOM 548 N N . VAL A 1 73 ? 8.157 -6.723 -12.766 1.00 89.88 73 VAL A N 1
ATOM 549 C CA . VAL A 1 73 ? 7.078 -7.637 -13.184 1.00 89.88 73 VAL A CA 1
ATOM 550 C C . VAL A 1 73 ? 7.249 -9.033 -12.577 1.00 89.88 73 VAL A C 1
ATOM 552 O O . VAL A 1 73 ? 6.269 -9.644 -12.168 1.00 89.88 73 VAL A O 1
ATOM 555 N N . ARG A 1 74 ? 8.485 -9.539 -12.475 1.00 92.81 74 ARG A N 1
ATOM 556 C CA . ARG A 1 74 ? 8.754 -10.832 -11.828 1.00 92.81 74 ARG A CA 1
ATOM 557 C C . ARG A 1 74 ? 8.508 -10.788 -10.319 1.00 92.81 74 ARG A C 1
ATOM 559 O O . ARG A 1 74 ? 7.997 -11.761 -9.777 1.00 92.81 74 ARG A O 1
ATOM 566 N N . ASP A 1 75 ? 8.852 -9.686 -9.658 1.00 89.44 75 ASP A N 1
ATOM 567 C CA . ASP A 1 75 ? 8.600 -9.504 -8.223 1.00 89.44 75 ASP A CA 1
ATOM 568 C C . ASP A 1 75 ? 7.083 -9.411 -7.921 1.00 89.44 75 ASP A C 1
ATOM 570 O O . ASP A 1 75 ? 6.660 -9.670 -6.797 1.00 89.44 75 ASP A O 1
ATOM 574 N N . LEU A 1 76 ? 6.259 -9.115 -8.936 1.00 91.00 76 LEU A N 1
ATOM 575 C CA . LEU A 1 76 ? 4.793 -9.053 -8.872 1.00 91.00 76 LEU A CA 1
ATOM 576 C C . LEU A 1 76 ? 4.084 -10.338 -9.340 1.00 91.00 76 LEU A C 1
ATOM 578 O O . LEU A 1 76 ? 2.875 -10.315 -9.549 1.00 91.00 76 LEU A O 1
ATOM 582 N N . ALA A 1 77 ? 4.793 -11.460 -9.502 1.00 92.75 77 ALA A N 1
ATOM 583 C CA . ALA A 1 77 ? 4.197 -12.705 -10.007 1.00 92.75 77 ALA A CA 1
ATOM 584 C C . ALA A 1 77 ? 3.014 -13.220 -9.159 1.00 9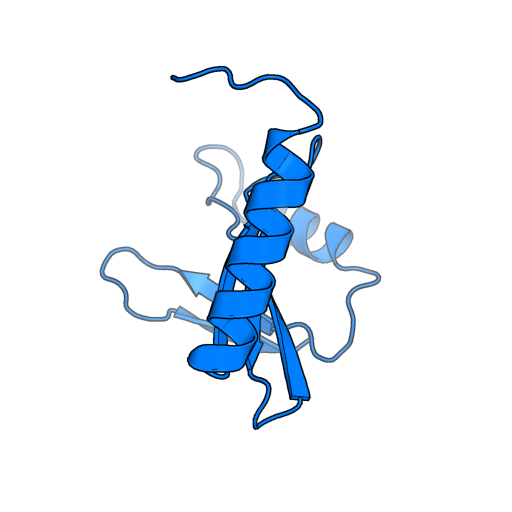2.75 77 ALA A C 1
ATOM 586 O O . ALA A 1 77 ? 2.084 -13.804 -9.702 1.00 92.75 77 ALA A O 1
ATOM 587 N N . GLU A 1 78 ? 3.041 -12.957 -7.849 1.00 93.25 78 GLU A N 1
ATOM 588 C CA . GLU A 1 78 ? 2.003 -13.347 -6.881 1.00 93.25 78 GLU A CA 1
ATOM 589 C C . GLU A 1 78 ? 1.167 -12.143 -6.406 1.00 93.25 78 GLU A C 1
ATOM 591 O O . GLU A 1 78 ? 0.532 -12.181 -5.349 1.00 93.25 78 GLU A O 1
ATOM 596 N N . ALA A 1 79 ? 1.218 -11.026 -7.138 1.00 91.81 79 ALA A N 1
ATOM 597 C CA . ALA A 1 79 ? 0.447 -9.843 -6.792 1.00 91.81 79 ALA A CA 1
ATOM 598 C C . ALA A 1 79 ? -1.064 -10.108 -6.917 1.00 91.81 79 ALA A C 1
ATOM 600 O O . ALA A 1 79 ? -1.499 -10.845 -7.806 1.00 91.81 79 ALA A O 1
ATOM 601 N N . PRO A 1 80 ? -1.889 -9.492 -6.056 1.00 91.94 80 PRO A N 1
ATOM 602 C CA . PRO A 1 80 ? -3.332 -9.616 -6.173 1.00 91.94 80 PRO A CA 1
ATOM 603 C C . PRO A 1 80 ? -3.846 -8.888 -7.424 1.00 91.94 80 PRO A C 1
ATOM 605 O O . PRO A 1 80 ?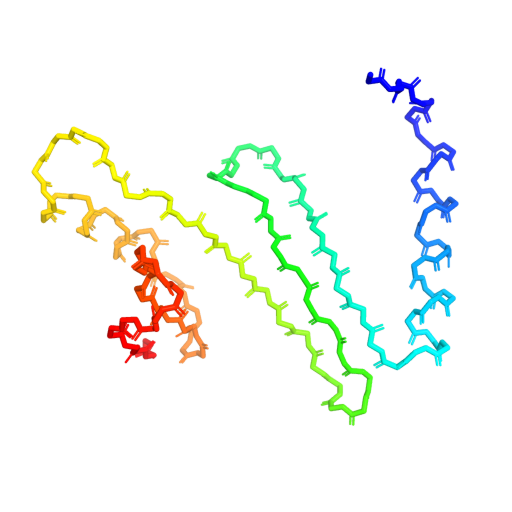 -3.258 -7.906 -7.877 1.00 91.94 80 PRO A O 1
ATOM 608 N N . ALA A 1 81 ? -4.990 -9.334 -7.947 1.00 90.00 81 ALA A N 1
ATOM 609 C CA . ALA A 1 81 ? -5.622 -8.763 -9.146 1.00 90.00 81 ALA A CA 1
ATOM 610 C C . ALA A 1 81 ? -6.165 -7.332 -8.952 1.00 90.00 81 ALA A C 1
ATOM 612 O O . ALA A 1 81 ? -6.595 -6.680 -9.894 1.00 90.00 81 ALA A O 1
ATOM 613 N N . ASP A 1 82 ? -6.202 -6.830 -7.718 1.00 90.00 82 ASP A N 1
ATOM 614 C CA . ASP A 1 82 ? -6.538 -5.437 -7.424 1.00 90.00 82 ASP A CA 1
ATOM 615 C C . ASP A 1 82 ? -5.293 -4.555 -7.234 1.00 90.00 82 ASP A C 1
ATOM 617 O O . ASP A 1 82 ? -5.427 -3.372 -6.894 1.00 90.00 82 ASP A O 1
ATOM 621 N N . LEU A 1 83 ? -4.089 -5.091 -7.498 1.00 93.88 83 LEU A N 1
ATOM 622 C CA . LEU A 1 83 ? -2.865 -4.305 -7.493 1.00 93.88 83 LEU A CA 1
ATOM 623 C C . LEU A 1 83 ? -2.927 -3.244 -8.583 1.00 93.88 83 LEU A C 1
ATOM 625 O O . LEU A 1 83 ? -3.195 -3.502 -9.756 1.00 93.88 83 LEU A O 1
ATOM 629 N N . HIS A 1 84 ? -2.602 -2.032 -8.163 1.00 92.88 84 HIS A N 1
ATOM 630 C CA . HIS A 1 84 ? -2.612 -0.869 -9.005 1.00 92.88 84 HIS A CA 1
ATOM 631 C C . HIS A 1 84 ? -1.191 -0.322 -9.190 1.00 92.88 84 HIS A C 1
ATOM 633 O O . HIS A 1 84 ? -0.483 -0.132 -8.203 1.00 92.88 84 HIS A O 1
ATOM 639 N N . ILE A 1 85 ? -0.792 -0.062 -10.438 1.00 91.50 85 ILE A N 1
ATOM 640 C CA . ILE A 1 85 ? 0.521 0.485 -10.799 1.00 91.50 85 ILE A CA 1
ATOM 641 C C . ILE A 1 85 ? 0.324 1.834 -11.484 1.00 91.50 85 ILE A C 1
ATOM 643 O O . ILE A 1 85 ? -0.393 1.945 -12.483 1.00 91.50 85 ILE A O 1
ATOM 647 N N . GLU A 1 86 ? 1.017 2.843 -10.969 1.00 91.25 86 GLU A N 1
ATOM 648 C CA . GLU A 1 86 ? 1.077 4.179 -11.548 1.00 91.25 86 GLU A CA 1
ATOM 649 C C . GLU A 1 86 ? 2.527 4.611 -11.758 1.00 91.25 86 GLU A C 1
ATOM 651 O O . GLU A 1 86 ? 3.427 4.237 -11.006 1.00 91.25 86 GLU A O 1
ATOM 656 N N . THR A 1 87 ? 2.757 5.385 -12.816 1.00 89.19 87 THR A N 1
ATOM 657 C CA . THR A 1 87 ? 4.062 6.003 -13.061 1.00 89.19 87 THR A CA 1
ATOM 658 C C . THR A 1 87 ? 4.072 7.396 -12.450 1.00 89.19 87 THR A C 1
ATOM 660 O O . THR A 1 87 ? 3.247 8.234 -12.812 1.00 89.19 87 THR A O 1
ATOM 663 N N . LEU A 1 88 ? 5.020 7.654 -11.554 1.00 87.12 88 LEU A N 1
ATOM 664 C CA . LEU A 1 88 ? 5.215 8.968 -10.946 1.00 87.12 88 LEU A CA 1
ATOM 665 C C . LEU A 1 88 ? 6.193 9.784 -11.803 1.00 87.12 88 LEU A C 1
ATOM 667 O O . LEU A 1 88 ? 7.296 9.316 -12.088 1.00 87.12 88 LEU A O 1
ATOM 671 N N . THR A 1 89 ? 5.796 10.987 -12.226 1.00 85.38 89 THR A N 1
ATOM 672 C CA . THR A 1 89 ? 6.653 11.904 -12.999 1.00 85.38 89 THR A CA 1
ATOM 673 C C . THR A 1 89 ? 6.988 13.167 -12.215 1.00 85.38 89 THR A C 1
ATOM 675 O O . THR A 1 89 ? 6.212 13.612 -11.365 1.00 85.38 89 THR A O 1
ATOM 678 N N . GLU A 1 90 ? 8.143 13.769 -12.509 1.00 80.88 90 GLU A N 1
ATOM 679 C CA . GLU A 1 90 ? 8.483 15.093 -11.980 1.00 80.88 90 GLU A CA 1
ATOM 680 C C . GLU A 1 90 ? 7.399 16.109 -12.374 1.00 80.88 90 GLU A C 1
ATOM 682 O O . GLU A 1 90 ? 7.002 16.182 -13.534 1.00 80.88 90 GLU A O 1
ATOM 687 N N . GLY A 1 91 ? 6.902 16.877 -11.400 1.00 80.56 91 GLY A N 1
ATOM 688 C CA . GLY A 1 91 ? 5.808 17.840 -11.597 1.00 80.56 91 GLY A CA 1
ATOM 689 C C . GLY A 1 91 ? 4.456 17.411 -11.019 1.00 80.56 91 GLY A C 1
ATOM 690 O O . GLY A 1 91 ? 3.556 18.240 -10.938 1.00 80.56 91 GLY A O 1
ATOM 691 N N . GLY A 1 92 ? 4.323 16.167 -10.543 1.00 68.38 92 GLY A N 1
ATOM 692 C CA . GLY A 1 92 ? 3.126 15.698 -9.830 1.00 68.38 92 GLY A CA 1
ATOM 693 C C . GLY A 1 92 ? 1.965 15.271 -10.730 1.00 68.38 92 GLY A C 1
ATOM 694 O O . GLY A 1 92 ? 0.942 14.813 -10.220 1.00 68.38 92 GLY A O 1
ATOM 695 N N . ASP A 1 93 ? 2.130 15.366 -12.049 1.00 73.88 93 ASP A N 1
ATOM 696 C CA . ASP A 1 93 ? 1.215 14.730 -12.987 1.00 73.88 93 ASP A CA 1
ATOM 697 C C . ASP A 1 93 ? 1.319 13.205 -12.861 1.00 73.88 93 ASP A C 1
ATOM 699 O O . ASP A 1 93 ? 2.396 12.633 -12.663 1.00 73.88 93 ASP A O 1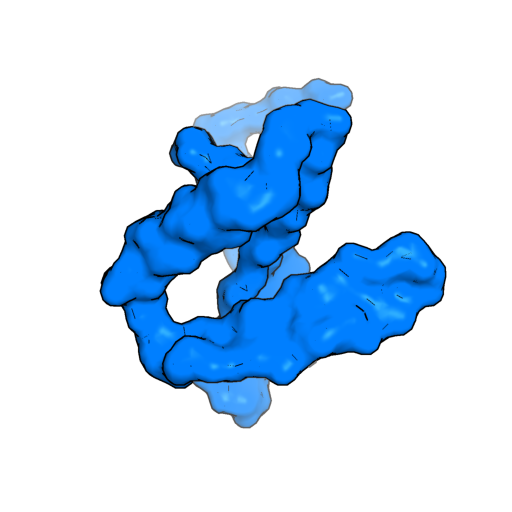
ATOM 703 N N . THR A 1 94 ? 0.169 12.540 -12.950 1.00 73.50 94 THR A N 1
ATOM 704 C CA . THR A 1 94 ? 0.103 11.079 -12.930 1.00 73.50 94 THR A CA 1
ATOM 705 C C . THR A 1 94 ? 0.396 10.555 -14.327 1.00 73.50 94 THR A C 1
ATOM 707 O O . THR A 1 94 ? -0.269 10.912 -15.301 1.00 73.50 94 THR A O 1
ATOM 710 N N . GLY A 1 95 ? 1.422 9.715 -14.436 1.00 78.88 95 GLY A N 1
ATOM 711 C CA . GLY A 1 95 ? 1.742 9.014 -15.669 1.00 78.88 95 GLY A CA 1
ATOM 712 C C . GLY A 1 95 ? 0.769 7.860 -15.946 1.00 78.88 95 GLY A C 1
ATOM 713 O O . GLY A 1 95 ? -0.286 7.743 -15.316 1.00 78.88 95 GLY A O 1
ATOM 714 N N . PRO A 1 96 ? 1.112 6.970 -16.892 1.00 83.62 96 PRO A N 1
ATOM 715 C CA . PRO A 1 96 ? 0.288 5.818 -17.224 1.00 83.62 96 PRO A CA 1
ATOM 716 C C . PRO A 1 96 ? -0.086 4.987 -15.995 1.00 83.62 96 PRO A C 1
ATOM 718 O O . PRO A 1 96 ? 0.737 4.735 -15.109 1.00 83.62 96 PRO A O 1
ATOM 721 N N . ARG A 1 97 ? -1.349 4.558 -15.989 1.00 87.44 97 ARG A N 1
ATOM 722 C CA . ARG A 1 97 ? -2.026 3.910 -14.873 1.00 87.44 97 ARG A CA 1
ATOM 723 C C . ARG A 1 97 ? -2.597 2.563 -15.329 1.00 87.44 97 ARG A C 1
ATOM 725 O O . ARG A 1 97 ? -3.308 2.525 -16.331 1.00 87.44 97 ARG A O 1
ATOM 732 N N . GLY A 1 98 ? -2.331 1.478 -14.598 1.00 85.38 98 GLY A N 1
ATOM 733 C CA . GLY A 1 98 ? -2.833 0.135 -14.925 1.00 85.38 98 GLY A CA 1
ATOM 734 C C . GLY A 1 98 ? -3.131 -0.735 -13.701 1.00 85.38 98 GLY A C 1
ATOM 735 O O . GLY A 1 98 ? -2.598 -0.510 -12.618 1.00 85.38 98 GLY A O 1
ATOM 736 N N . THR A 1 99 ? -4.001 -1.723 -13.875 1.00 86.94 99 THR A N 1
ATOM 737 C CA . THR A 1 99 ? -4.291 -2.769 -12.880 1.00 86.94 99 THR A CA 1
ATOM 738 C C . THR A 1 99 ? -3.836 -4.106 -13.462 1.00 86.94 99 THR A C 1
ATOM 740 O O . THR A 1 99 ? -3.907 -4.265 -14.685 1.00 86.94 99 THR A O 1
ATOM 743 N N . LEU A 1 100 ? -3.312 -5.005 -12.622 1.00 75.19 100 LEU A N 1
ATOM 744 C CA . LEU A 1 100 ? -2.894 -6.349 -13.045 1.00 75.19 100 LEU A CA 1
ATOM 745 C C . LEU A 1 100 ? -4.078 -7.287 -13.302 1.00 75.19 100 LEU A C 1
ATOM 747 O O . LEU A 1 100 ? -5.098 -7.166 -12.593 1.00 75.19 100 LEU A O 1
#